Protein AF-Q8TZ40-F1 (afdb_monomer)

Secondary structure (DSSP, 8-state):
-B-TTT-PBPEEEE-TTSPEEEE-TTT--EEEE---TTTT----S--------PPPGGGTTSEEEEEEEEEETTEEEEEEEEEEEEEE-TTSPEEEE-TTS-EEEE-GGGEEEEEEE-

Organism: Methanopyrus kandleri (strain AV19 / DSM 6324 / JCM 9639 / NBRC 100938) (NCBI:txid190192)

pLDDT: mean 71.04, std 16.8, range [27.84, 91.12]

Sequence (118 aa):
MKCPECGTEMRSELRDDGVELLRCPECGKEIKRVPSYREFGLKCPNFFEMTVPEWDEEVLGKEVVVVVKYRSPDGYRRRKIRGKAVRIDNRGNLVIRREDGFEVSLYPQVVENIKVLE

Mean predicted aligned error: 14.15 Å

Foldseek 3Di:
DADPPPRHAWDWDQDLVQWIWTADPPPRDIDIDNDDPVPPPPDPVPPDDDPQPQPDCVQAQFWKWWWFWDAGPVGIDIDIDTAHQHDQDPVRWTWGQHPVRDIDTHGSVRTPDMDTDD

Nearest PDB structures (foldseek):
  2e65-assembly1_A  TM=8.925E-01  e=3.798E-02  Pyrococcus horikoshii
  5cai-assembly1_A  TM=7.463E-01  e=3.404E-02  Klebsiella pneumoniae subsp. pneumoniae MGH 78578
  8zra-assembly1_A  TM=6.453E-01  e=1.497E-02  Bacillus amyloliquefaciens
  7z30-assembly1_I  TM=2.853E-01  e=4.720E-01  Saccharomyces cerevisiae S288C
  8x8m-assembly1_B  TM=5.291E-01  e=3.583E+00  Klebsiella phage SH-Kp 152410

Solvent-accessible surface area (backbone atoms only — not comparable to full-atom values): 7219 Å² total; per-residue (Å²): 103,62,32,93,86,76,61,47,71,32,48,77,45,78,43,84,87,56,38,29,40,33,35,25,83,87,80,62,52,74,47,84,40,73,71,62,65,79,81,71,76,57,79,64,95,74,84,63,90,69,79,69,66,74,76,61,72,84,50,53,77,32,41,32,42,34,33,35,48,47,76,48,94,93,42,82,45,75,48,79,45,62,27,32,26,71,46,66,48,100,84,67,22,48,27,29,38,26,90,88,69,52,74,45,78,41,56,48,91,34,52,75,45,77,42,79,56,132

Radius of gyration: 15.72 Å; Cα contacts (8 Å, |Δi|>4): 204; chains: 1; bounding box: 36×34×38 Å

Structure (mmCIF, N/CA/C/O backbone):
data_AF-Q8TZ40-F1
#
_entry.id   AF-Q8TZ40-F1
#
loop_
_atom_site.group_PDB
_atom_site.id
_atom_site.type_symbol
_atom_site.label_atom_id
_atom_site.label_alt_id
_atom_site.label_comp_id
_atom_site.label_asym_id
_atom_site.label_entity_id
_atom_site.label_seq_id
_atom_site.pdbx_PDB_ins_code
_atom_site.Cartn_x
_atom_site.Cartn_y
_atom_site.Cartn_z
_atom_site.occupancy
_atom_site.B_iso_or_equiv
_atom_site.auth_seq_id
_atom_site.auth_comp_id
_atom_site.auth_asym_id
_atom_site.auth_atom_id
_atom_site.pdbx_PDB_model_num
ATOM 1 N N . MET A 1 1 ? 4.816 -13.042 -11.043 1.00 68.88 1 MET A N 1
ATOM 2 C CA . MET A 1 1 ? 3.765 -13.364 -10.039 1.00 68.88 1 MET A CA 1
ATOM 3 C C . MET A 1 1 ? 2.737 -14.276 -10.692 1.00 68.88 1 MET A C 1
ATOM 5 O O . MET A 1 1 ? 2.460 -14.079 -11.867 1.00 68.88 1 MET A O 1
ATOM 9 N N . LYS A 1 2 ? 2.187 -15.263 -9.973 1.00 78.50 2 LYS A N 1
ATOM 10 C CA . LYS A 1 2 ? 1.109 -16.122 -10.494 1.00 78.50 2 LYS A CA 1
ATOM 11 C C . LYS A 1 2 ? -0.259 -15.512 -10.203 1.00 78.50 2 LYS A C 1
ATOM 13 O O . LYS A 1 2 ? -0.457 -14.925 -9.140 1.00 78.50 2 LYS A O 1
ATOM 18 N N . CYS A 1 3 ? -1.187 -15.650 -11.142 1.00 74.44 3 CYS A N 1
ATOM 19 C CA . CYS A 1 3 ? -2.563 -15.218 -10.974 1.00 74.44 3 CYS A CA 1
ATOM 20 C C . CYS A 1 3 ? -3.209 -16.029 -9.844 1.00 74.44 3 CYS A C 1
ATOM 22 O O . CYS A 1 3 ? -3.157 -17.258 -9.895 1.00 74.44 3 CYS A O 1
ATOM 24 N N . PRO A 1 4 ? -3.839 -15.384 -8.848 1.00 74.69 4 PRO A N 1
ATOM 25 C CA . PRO A 1 4 ? -4.455 -16.098 -7.733 1.00 74.69 4 PRO A CA 1
ATOM 26 C C . PRO A 1 4 ? -5.677 -16.936 -8.141 1.00 74.69 4 PRO A C 1
ATOM 28 O O . PRO A 1 4 ? -6.089 -17.791 -7.372 1.00 74.69 4 PRO A O 1
ATOM 31 N N . GLU A 1 5 ? -6.252 -16.701 -9.325 1.00 78.75 5 GLU A N 1
ATOM 32 C CA . GLU A 1 5 ? -7.443 -17.425 -9.805 1.00 78.75 5 GLU A CA 1
ATOM 33 C C . GLU A 1 5 ? -7.080 -18.707 -10.556 1.00 78.75 5 GLU A C 1
ATOM 35 O O . GLU A 1 5 ? -7.678 -19.752 -10.342 1.00 78.75 5 GLU A O 1
ATOM 40 N N . CYS A 1 6 ? -6.118 -18.616 -11.476 1.00 83.12 6 CYS A N 1
ATOM 41 C CA . CYS A 1 6 ? -5.830 -19.679 -12.442 1.00 83.12 6 CYS A CA 1
ATOM 42 C C . CYS A 1 6 ? -4.387 -20.187 -12.374 1.00 83.12 6 CYS A C 1
ATOM 44 O O . CYS A 1 6 ? -4.015 -21.096 -13.106 1.00 83.12 6 CYS A O 1
ATOM 46 N N . GLY A 1 7 ? -3.541 -19.596 -11.527 1.00 82.75 7 GLY A N 1
ATOM 47 C CA . GLY A 1 7 ? -2.142 -19.995 -11.370 1.00 82.75 7 GLY A CA 1
ATOM 48 C C . GLY A 1 7 ? -1.221 -19.600 -12.529 1.00 82.75 7 GLY A C 1
ATOM 49 O O . GLY A 1 7 ? -0.002 -19.713 -12.380 1.00 82.75 7 GLY A O 1
ATOM 50 N N . THR A 1 8 ? -1.757 -19.098 -13.645 1.00 87.19 8 THR A N 1
ATOM 51 C CA . THR A 1 8 ? -0.967 -18.646 -14.797 1.00 87.19 8 THR A CA 1
ATOM 52 C C . THR A 1 8 ? -0.078 -17.462 -14.437 1.00 87.19 8 THR A C 1
ATOM 54 O O . THR A 1 8 ? -0.453 -16.597 -13.642 1.00 87.19 8 THR A O 1
ATOM 57 N N . GLU A 1 9 ? 1.111 -17.404 -15.031 1.00 84.81 9 GLU A N 1
ATOM 58 C CA . GLU A 1 9 ? 2.020 -16.278 -14.853 1.00 84.81 9 GLU A CA 1
ATOM 59 C C . GLU A 1 9 ? 1.400 -14.977 -15.384 1.00 84.81 9 GLU A C 1
ATOM 61 O O . GLU A 1 9 ? 0.907 -14.901 -16.510 1.00 84.81 9 GLU A O 1
ATOM 66 N N . MET A 1 10 ? 1.372 -13.951 -14.534 1.00 84.12 10 MET A N 1
ATOM 67 C CA . MET A 1 10 ? 0.847 -12.637 -14.892 1.00 84.12 10 MET A CA 1
ATOM 68 C C . MET A 1 10 ? 1.919 -11.813 -15.596 1.00 84.12 10 MET A C 1
ATOM 70 O O . MET A 1 10 ? 3.084 -11.834 -15.198 1.00 84.12 10 MET A O 1
ATOM 74 N N . ARG A 1 11 ? 1.498 -11.032 -16.594 1.00 85.31 11 ARG A N 1
ATOM 75 C CA . ARG A 1 11 ? 2.345 -10.042 -17.263 1.00 85.31 11 ARG A CA 1
ATOM 76 C C . ARG A 1 11 ? 2.363 -8.756 -16.452 1.00 85.31 11 ARG A C 1
ATOM 78 O O . ARG A 1 11 ? 1.297 -8.279 -16.072 1.00 85.31 11 ARG A O 1
ATOM 85 N N . SER A 1 12 ? 3.546 -8.209 -16.204 1.00 78.38 12 SER A N 1
ATOM 86 C CA . SER A 1 12 ? 3.714 -6.902 -15.574 1.00 78.38 12 SER A CA 1
ATOM 87 C C . SER A 1 12 ? 3.912 -5.808 -16.616 1.00 78.38 12 SER A C 1
ATOM 89 O O . SER A 1 12 ? 4.642 -5.975 -17.590 1.00 78.38 12 SER A O 1
ATOM 91 N N . GLU A 1 13 ? 3.285 -4.667 -16.373 1.00 75.88 13 GLU A N 1
ATOM 92 C CA . GLU A 1 13 ? 3.521 -3.412 -17.073 1.00 75.88 13 GLU A CA 1
ATOM 93 C C . GLU A 1 13 ? 3.773 -2.338 -16.020 1.00 75.88 13 GLU A C 1
ATOM 95 O O . GLU A 1 13 ? 2.900 -2.046 -15.201 1.00 75.88 13 GLU A O 1
ATOM 100 N N . LEU A 1 14 ? 4.973 -1.761 -16.014 1.00 69.75 14 LEU A N 1
ATOM 101 C CA . LEU A 1 14 ? 5.256 -0.608 -15.173 1.00 69.75 14 LEU A CA 1
ATOM 102 C C . LEU A 1 14 ? 4.772 0.644 -15.897 1.00 69.75 14 LEU A C 1
ATOM 104 O O . LEU A 1 14 ? 5.256 0.961 -16.981 1.00 69.75 14 LEU A O 1
ATOM 108 N N . ARG A 1 15 ? 3.821 1.345 -15.291 1.00 66.94 15 ARG A N 1
ATOM 109 C CA . ARG A 1 15 ? 3.321 2.613 -15.811 1.00 66.94 15 ARG A CA 1
ATOM 110 C C . ARG A 1 15 ? 4.196 3.769 -15.344 1.00 66.94 15 ARG A C 1
ATOM 112 O O . ARG A 1 15 ? 4.848 3.697 -14.300 1.00 66.94 15 ARG A O 1
ATOM 119 N N . ASP A 1 16 ? 4.160 4.865 -16.097 1.00 55.28 16 ASP A N 1
ATOM 120 C CA . ASP A 1 16 ? 4.922 6.088 -15.805 1.00 55.28 16 ASP A CA 1
ATOM 121 C C . ASP A 1 16 ? 4.568 6.722 -14.446 1.00 55.28 16 ASP A C 1
ATOM 123 O O . ASP A 1 16 ? 5.349 7.493 -13.885 1.00 55.28 16 ASP A O 1
ATOM 127 N N . ASP A 1 17 ? 3.404 6.380 -13.883 1.00 58.62 17 ASP A N 1
ATOM 128 C CA . ASP A 1 17 ? 2.956 6.792 -12.549 1.00 58.62 17 ASP A CA 1
ATOM 129 C C . ASP A 1 17 ? 3.565 5.955 -11.404 1.00 58.62 17 ASP A C 1
ATOM 131 O O . ASP A 1 17 ? 3.244 6.178 -10.233 1.00 58.62 17 ASP A O 1
ATOM 135 N N . GLY A 1 18 ? 4.467 5.019 -11.721 1.00 53.44 18 GLY A N 1
ATOM 136 C CA . GLY A 1 18 ? 5.140 4.155 -10.755 1.00 53.44 18 GLY A CA 1
ATOM 137 C C . GLY A 1 18 ? 4.259 3.021 -10.230 1.00 53.44 18 GLY A C 1
ATOM 138 O O . GLY A 1 18 ? 4.644 2.348 -9.274 1.00 53.44 18 GLY A O 1
ATOM 139 N N . VAL A 1 19 ? 3.087 2.799 -10.829 1.00 63.44 19 VAL A N 1
ATOM 140 C CA . VAL A 1 19 ? 2.238 1.639 -10.553 1.00 63.44 19 VAL A CA 1
ATOM 141 C C . VAL A 1 19 ? 2.592 0.536 -11.543 1.00 63.44 19 VAL A C 1
ATOM 143 O O . VAL A 1 19 ? 2.548 0.718 -12.755 1.00 63.44 19 VAL A O 1
ATOM 146 N N . GLU A 1 20 ? 2.920 -0.642 -11.032 1.00 72.75 20 GLU A N 1
ATOM 147 C CA . GLU A 1 20 ? 2.950 -1.850 -11.838 1.00 72.75 20 GLU A CA 1
ATOM 148 C C . GLU A 1 20 ? 1.536 -2.424 -11.950 1.00 72.75 20 GLU A C 1
ATOM 150 O O . GLU A 1 20 ? 0.871 -2.726 -10.957 1.00 72.75 20 GLU A O 1
ATOM 155 N N . LEU A 1 21 ? 1.070 -2.590 -13.178 1.00 77.50 21 LEU A N 1
ATOM 156 C CA . LEU A 1 21 ? -0.135 -3.328 -13.491 1.00 77.50 21 LEU A CA 1
ATOM 157 C C . LEU A 1 21 ? 0.243 -4.768 -13.837 1.00 77.50 21 LEU A C 1
ATOM 159 O O . LEU A 1 21 ? 0.964 -5.024 -14.796 1.00 77.50 21 LEU A O 1
ATOM 163 N N . LEU A 1 22 ? -0.273 -5.716 -13.068 1.00 81.06 22 LEU A N 1
ATOM 164 C CA . LEU A 1 22 ? -0.180 -7.139 -13.351 1.00 81.06 22 LEU A CA 1
ATOM 165 C C . LEU A 1 22 ? -1.471 -7.589 -14.016 1.00 81.06 22 LEU A C 1
ATOM 167 O O . LEU A 1 22 ? -2.539 -7.504 -13.411 1.00 81.06 22 LEU A O 1
ATOM 171 N N . ARG A 1 23 ? -1.380 -8.119 -15.234 1.00 84.31 23 ARG A N 1
ATOM 172 C CA . ARG A 1 23 ? -2.527 -8.636 -15.981 1.00 84.31 23 ARG A CA 1
ATOM 173 C C . ARG A 1 23 ? -2.361 -10.117 -16.273 1.00 84.31 23 ARG A C 1
ATOM 175 O O . ARG A 1 23 ? -1.330 -10.560 -16.779 1.00 84.31 23 ARG A O 1
ATOM 182 N N . CYS A 1 24 ? -3.384 -10.898 -15.944 1.00 84.81 24 CYS A N 1
ATOM 183 C CA . CYS A 1 24 ? -3.423 -12.303 -16.310 1.00 84.81 24 CYS A CA 1
ATOM 184 C C . CYS A 1 24 ? -3.842 -12.443 -17.782 1.00 84.81 24 CYS A C 1
ATOM 186 O O . CYS A 1 24 ? -4.900 -11.926 -18.144 1.00 84.81 24 CYS A O 1
ATOM 188 N N . PRO A 1 25 ? -3.060 -13.141 -18.622 1.00 85.62 25 PRO A N 1
ATOM 189 C CA . PRO A 1 25 ? -3.415 -13.338 -20.026 1.00 85.62 25 PRO A CA 1
ATOM 190 C C . PRO A 1 25 ? -4.618 -14.275 -20.221 1.00 85.62 25 PRO A C 1
ATOM 192 O O . PRO A 1 25 ? -5.343 -14.107 -21.191 1.00 85.62 25 PRO A O 1
ATOM 195 N N . GLU A 1 26 ? -4.859 -15.204 -19.291 1.00 87.00 26 GLU A N 1
ATOM 196 C CA . GLU A 1 26 ? -5.898 -16.236 -19.437 1.00 87.00 26 GLU A CA 1
ATOM 197 C C . GLU A 1 26 ? -7.270 -15.762 -18.953 1.00 87.00 26 GLU A C 1
ATOM 199 O O . GLU A 1 26 ? -8.264 -15.871 -19.660 1.00 87.00 26 GLU A O 1
ATOM 204 N N . CYS A 1 27 ? -7.336 -15.212 -17.737 1.00 85.31 27 CYS A N 1
ATOM 205 C CA . CYS A 1 27 ? -8.603 -14.789 -17.130 1.00 85.31 27 CYS A CA 1
ATOM 206 C C . CYS A 1 27 ? -8.834 -13.273 -17.187 1.00 85.31 27 CYS A C 1
ATOM 208 O O . CYS A 1 27 ? -9.854 -12.783 -16.713 1.00 85.31 27 CYS A O 1
ATOM 210 N N . GLY A 1 28 ? -7.871 -12.503 -17.701 1.00 82.81 28 GLY A N 1
ATOM 211 C CA . GLY A 1 28 ? -7.977 -11.048 -17.809 1.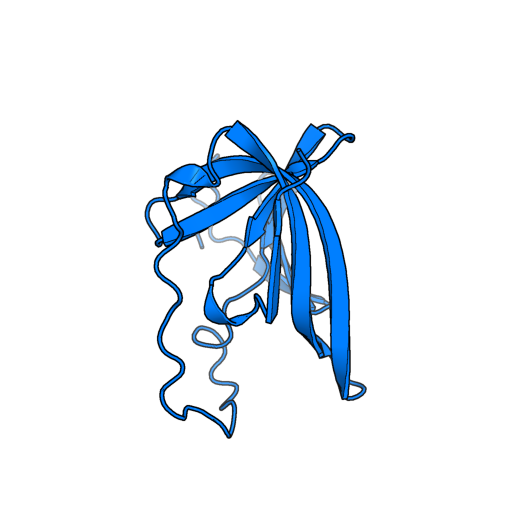00 82.81 28 GLY A CA 1
ATOM 212 C C . GLY A 1 28 ? -7.891 -10.285 -16.485 1.00 82.81 28 GLY A C 1
ATOM 213 O O . GLY A 1 28 ? -7.923 -9.058 -16.519 1.00 82.81 28 GLY A O 1
ATOM 214 N N . LYS A 1 29 ? -7.748 -10.964 -15.335 1.00 75.62 29 LYS A N 1
ATOM 215 C CA . LYS A 1 29 ? -7.664 -10.327 -14.011 1.00 75.62 29 LYS A CA 1
ATOM 216 C C . LYS A 1 29 ? -6.505 -9.337 -13.936 1.00 75.62 29 LYS A C 1
ATOM 218 O O . LYS A 1 29 ? -5.373 -9.669 -14.297 1.00 75.62 29 LYS A O 1
ATOM 223 N N . GLU A 1 30 ? -6.793 -8.156 -13.404 1.00 81.44 30 GLU A N 1
ATOM 224 C CA . GLU A 1 30 ? -5.838 -7.066 -13.229 1.00 81.44 30 GLU A CA 1
ATOM 225 C C . GLU A 1 30 ? -5.566 -6.817 -11.744 1.00 81.44 30 GLU A C 1
ATOM 227 O O . GLU A 1 30 ? -6.481 -6.759 -10.923 1.00 81.44 30 GLU A O 1
ATOM 232 N N . ILE A 1 31 ? -4.293 -6.663 -11.393 1.00 71.38 31 ILE A N 1
ATOM 233 C CA . ILE A 1 31 ? -3.832 -6.332 -10.046 1.00 71.38 31 ILE A CA 1
ATOM 234 C C . ILE A 1 31 ? -2.915 -5.121 -10.170 1.00 71.38 31 ILE A C 1
ATOM 236 O O . ILE A 1 31 ? -1.960 -5.137 -10.938 1.00 71.38 31 ILE A O 1
ATOM 240 N N . LYS A 1 32 ? -3.193 -4.064 -9.410 1.00 73.50 32 LYS A N 1
ATOM 241 C CA . LYS A 1 32 ? -2.325 -2.885 -9.335 1.00 73.50 32 LYS A CA 1
ATOM 242 C C . LYS A 1 32 ? -1.401 -3.034 -8.134 1.00 73.50 32 LYS A C 1
ATOM 244 O O . LYS A 1 32 ? -1.865 -3.216 -7.012 1.00 73.50 32 LYS A O 1
ATOM 249 N N . ARG A 1 33 ? -0.100 -2.955 -8.375 1.00 60.28 33 ARG A N 1
ATOM 250 C CA . ARG A 1 33 ? 0.977 -3.075 -7.394 1.00 60.28 33 ARG A CA 1
ATOM 251 C C . ARG A 1 33 ? 1.801 -1.799 -7.451 1.00 60.28 33 ARG A C 1
ATOM 253 O O . ARG A 1 33 ? 2.192 -1.365 -8.520 1.00 60.28 33 ARG A O 1
ATOM 260 N N . VAL A 1 34 ? 2.118 -1.210 -6.307 1.00 57.66 34 VAL A N 1
ATOM 261 C CA . VAL A 1 34 ? 3.209 -0.231 -6.241 1.00 57.66 34 VAL A CA 1
ATOM 262 C C . VAL A 1 34 ? 4.461 -1.037 -5.903 1.00 57.66 34 VAL A C 1
ATOM 264 O O . VAL A 1 34 ? 4.532 -1.571 -4.789 1.00 57.66 34 VAL A O 1
ATOM 267 N N . PRO A 1 35 ? 5.394 -1.251 -6.847 1.00 49.38 35 PRO A N 1
ATOM 268 C CA . PRO A 1 35 ? 6.573 -2.046 -6.570 1.00 49.38 35 PRO A CA 1
ATOM 269 C C . PRO A 1 35 ? 7.454 -1.337 -5.546 1.00 49.38 35 PRO A C 1
ATOM 271 O O . PRO A 1 35 ? 7.699 -0.132 -5.625 1.00 49.38 35 PRO A O 1
ATOM 274 N N . SER A 1 36 ? 7.955 -2.099 -4.576 1.00 47.06 36 SER A N 1
ATOM 275 C CA . SER A 1 36 ? 9.050 -1.609 -3.749 1.00 47.06 36 SER A CA 1
ATOM 276 C C . SER A 1 36 ? 10.301 -1.502 -4.628 1.00 47.06 36 SER A C 1
ATOM 278 O O . SER A 1 36 ? 10.586 -2.402 -5.421 1.00 47.06 36 SER A 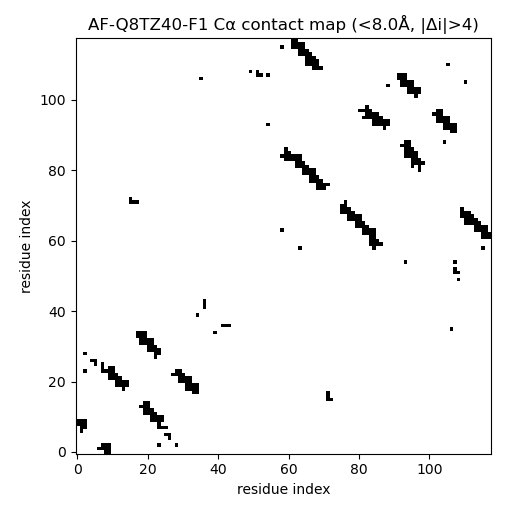O 1
ATOM 280 N N . TYR A 1 37 ? 11.066 -0.416 -4.480 1.00 47.41 37 TYR A N 1
ATOM 281 C CA . TYR A 1 37 ? 12.277 -0.109 -5.262 1.00 47.41 37 TYR A CA 1
ATOM 282 C C . TYR A 1 37 ? 13.325 -1.242 -5.308 1.00 47.41 37 TYR A C 1
ATOM 284 O O . TYR A 1 37 ? 14.226 -1.219 -6.142 1.00 47.41 37 TYR A O 1
ATOM 292 N N . ARG A 1 38 ? 13.205 -2.253 -4.440 1.00 39.34 38 ARG A N 1
ATOM 293 C CA . ARG A 1 38 ? 14.108 -3.404 -4.358 1.00 39.34 38 ARG A CA 1
ATOM 294 C C . ARG A 1 38 ? 13.915 -4.428 -5.486 1.00 39.34 38 ARG A C 1
ATOM 296 O O . ARG A 1 38 ? 14.882 -5.083 -5.850 1.00 39.34 38 ARG A O 1
ATOM 303 N N . GLU A 1 39 ? 12.711 -4.564 -6.049 1.00 40.78 39 GLU A N 1
ATOM 304 C CA . GLU A 1 39 ? 12.395 -5.631 -7.025 1.00 40.78 39 GLU A CA 1
ATOM 305 C C . GLU A 1 39 ? 12.839 -5.334 -8.469 1.00 40.78 39 GLU A C 1
ATOM 307 O O . GLU A 1 39 ? 12.880 -6.248 -9.286 1.00 40.78 39 GLU A O 1
ATOM 312 N N . PHE A 1 40 ? 13.219 -4.093 -8.791 1.00 38.06 40 PHE A N 1
ATOM 313 C CA . PHE A 1 40 ? 13.528 -3.678 -10.169 1.00 38.06 40 PHE A CA 1
ATOM 314 C C . PHE A 1 40 ? 14.991 -3.306 -10.430 1.00 38.06 40 PHE A C 1
ATOM 316 O O . PHE A 1 40 ? 15.304 -2.756 -11.482 1.00 38.06 40 PHE A O 1
ATOM 323 N N . GLY A 1 41 ? 15.909 -3.558 -9.490 1.00 35.69 41 GLY A N 1
ATOM 324 C CA . GLY A 1 41 ? 17.335 -3.245 -9.687 1.00 35.69 41 GLY A CA 1
ATOM 325 C C . GLY A 1 41 ? 17.637 -1.753 -9.903 1.00 35.69 41 GLY A C 1
ATOM 326 O O . GLY A 1 41 ? 18.775 -1.384 -10.196 1.00 35.69 41 GLY A O 1
ATOM 327 N N . LEU A 1 42 ? 16.642 -0.878 -9.724 1.00 34.69 42 LEU A N 1
ATOM 328 C CA . LEU A 1 42 ? 16.809 0.565 -9.722 1.00 34.69 42 LEU A CA 1
ATOM 329 C C . LEU A 1 42 ? 17.528 0.934 -8.425 1.00 34.69 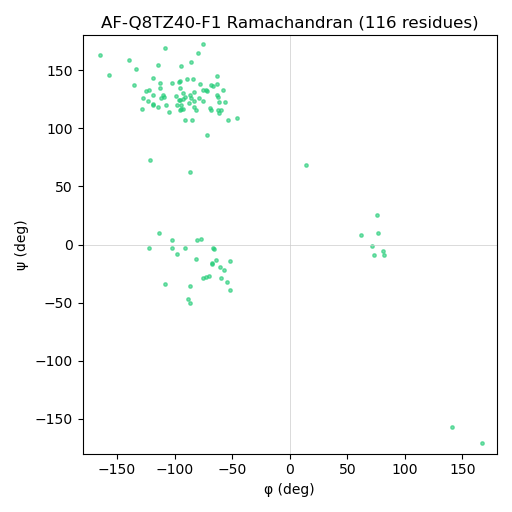42 LEU A C 1
ATOM 331 O O . LEU A 1 42 ? 16.913 1.089 -7.372 1.00 34.69 42 LEU A O 1
ATOM 335 N N . LYS A 1 43 ? 18.861 1.034 -8.495 1.00 30.02 43 LYS A N 1
ATOM 336 C CA . LYS A 1 43 ? 19.687 1.568 -7.409 1.00 30.02 43 LYS A CA 1
ATOM 337 C C . LYS A 1 43 ? 19.151 2.949 -7.026 1.00 30.02 43 LYS A C 1
ATOM 339 O O . LYS A 1 43 ? 19.350 3.923 -7.749 1.00 30.02 43 LYS A O 1
ATOM 344 N N . CYS A 1 44 ? 18.495 3.051 -5.874 1.00 35.19 44 CYS A N 1
ATOM 345 C CA . CYS A 1 44 ? 18.374 4.324 -5.180 1.00 35.19 44 CYS A CA 1
ATOM 346 C C . CYS A 1 44 ? 19.774 4.677 -4.650 1.00 35.19 44 CYS A C 1
ATOM 348 O O . CYS A 1 44 ? 20.292 3.924 -3.828 1.00 35.19 44 CYS A O 1
ATOM 350 N N . PRO A 1 45 ? 20.408 5.782 -5.086 1.00 33.75 45 PRO A N 1
ATOM 351 C CA . PRO A 1 45 ? 21.743 6.154 -4.613 1.00 33.75 45 PRO A CA 1
ATOM 352 C C . PRO A 1 45 ? 21.799 6.551 -3.128 1.00 33.75 45 PRO A C 1
ATOM 354 O O . PRO A 1 45 ? 22.886 6.775 -2.622 1.00 33.75 45 PRO A O 1
ATOM 357 N N . ASN A 1 46 ? 20.670 6.584 -2.412 1.00 35.28 46 ASN A N 1
ATOM 358 C CA . ASN A 1 46 ? 20.630 6.823 -0.970 1.00 35.28 46 ASN A CA 1
ATOM 359 C C . ASN A 1 46 ? 19.971 5.644 -0.255 1.00 35.28 46 ASN A C 1
ATOM 361 O O . ASN A 1 46 ? 18.834 5.717 0.202 1.00 35.28 46 ASN A O 1
ATOM 365 N N . PHE A 1 47 ? 20.713 4.542 -0.188 1.00 35.31 47 PHE A N 1
ATOM 366 C CA . PHE A 1 47 ? 20.547 3.503 0.823 1.00 35.31 47 PHE A CA 1
ATOM 367 C C . PHE A 1 47 ? 21.378 3.920 2.046 1.00 35.31 47 PHE A C 1
ATOM 369 O O . PHE A 1 47 ? 22.383 3.298 2.364 1.00 35.31 47 PHE A O 1
ATOM 376 N N . PHE A 1 48 ? 21.032 5.048 2.664 1.00 27.84 48 PHE A N 1
ATOM 377 C CA . PHE A 1 48 ? 21.590 5.432 3.958 1.00 27.84 48 PHE A CA 1
ATOM 378 C C . PHE A 1 48 ? 20.501 5.188 4.987 1.00 27.84 48 PHE A C 1
ATOM 380 O O . PHE A 1 48 ? 19.442 5.798 4.884 1.00 27.84 48 PHE A O 1
ATOM 387 N N . GLU A 1 49 ? 20.759 4.223 5.873 1.00 32.47 49 GLU A N 1
ATOM 388 C CA . GLU A 1 49 ? 20.189 4.049 7.216 1.00 32.47 49 GLU A CA 1
ATOM 389 C C . GLU A 1 49 ? 18.940 4.894 7.502 1.00 32.47 49 GLU A C 1
ATOM 391 O O . GLU A 1 49 ? 18.955 5.832 8.293 1.00 32.47 49 GLU A O 1
ATOM 396 N N . MET A 1 50 ? 17.831 4.569 6.839 1.00 30.78 50 MET A N 1
ATOM 397 C CA . MET A 1 50 ? 16.535 5.036 7.294 1.00 30.78 50 MET A CA 1
ATOM 398 C C . MET A 1 50 ? 16.092 4.040 8.347 1.00 30.78 50 MET A C 1
ATOM 400 O O . MET A 1 50 ? 15.747 2.905 8.012 1.00 30.78 50 MET A O 1
ATOM 404 N N . THR A 1 51 ? 16.133 4.457 9.611 1.00 33.88 51 THR A N 1
ATOM 405 C CA . THR A 1 51 ? 15.378 3.824 10.691 1.00 33.88 51 THR A CA 1
ATOM 406 C C . THR A 1 51 ? 13.969 3.606 10.156 1.00 33.88 51 THR A C 1
ATOM 408 O O . THR A 1 51 ? 13.263 4.572 9.868 1.00 33.88 51 THR A O 1
ATOM 411 N N . VAL A 1 52 ? 13.604 2.351 9.894 1.00 38.31 52 VAL A N 1
ATOM 412 C CA . VAL A 1 52 ? 12.236 1.999 9.513 1.00 38.31 52 VAL A CA 1
ATOM 413 C C . VAL A 1 52 ? 11.391 2.458 10.694 1.00 38.31 52 VAL A C 1
ATOM 415 O O . VAL A 1 52 ? 11.639 1.954 11.789 1.00 38.31 52 VAL A O 1
ATOM 418 N N . PRO A 1 53 ? 10.482 3.439 10.547 1.00 44.19 53 PRO A N 1
ATOM 419 C CA . PRO A 1 53 ? 9.599 3.755 11.649 1.00 44.19 53 PRO A CA 1
ATOM 420 C C . PRO A 1 53 ? 8.799 2.484 11.920 1.00 44.19 53 PRO A C 1
ATOM 422 O O . PRO A 1 53 ? 8.053 2.020 11.053 1.00 44.19 53 PRO A O 1
ATOM 425 N N . GLU A 1 54 ? 9.023 1.871 13.080 1.00 53.19 54 GLU A N 1
ATOM 426 C CA . GLU A 1 54 ? 8.088 0.891 13.608 1.00 53.19 54 GLU A CA 1
ATOM 427 C C . GLU A 1 54 ? 6.746 1.616 13.680 1.00 53.19 54 GLU A C 1
ATOM 429 O O . GLU A 1 54 ? 6.654 2.727 14.211 1.00 53.19 54 GLU A O 1
ATOM 434 N N . TRP A 1 55 ? 5.729 1.067 13.016 1.00 64.94 55 TRP A N 1
ATOM 435 C CA . TRP A 1 55 ? 4.403 1.653 13.102 1.00 64.94 55 TRP A CA 1
ATOM 436 C C . TRP A 1 55 ? 3.982 1.591 14.554 1.00 64.94 55 TRP A C 1
ATOM 438 O O . TRP A 1 55 ? 3.929 0.509 15.133 1.00 64.94 55 TRP A O 1
ATOM 448 N N . ASP A 1 56 ? 3.665 2.744 15.117 1.00 64.94 56 ASP A N 1
ATOM 449 C CA . ASP A 1 56 ? 3.013 2.774 16.406 1.00 64.94 56 ASP A CA 1
ATOM 450 C C . ASP A 1 56 ? 1.658 2.063 16.263 1.00 64.94 56 ASP A C 1
ATOM 452 O O . ASP A 1 56 ? 0.808 2.498 15.477 1.00 64.94 56 ASP A O 1
ATOM 456 N N . GLU A 1 57 ? 1.461 0.938 16.957 1.00 64.94 57 GLU A N 1
ATOM 457 C CA . GLU A 1 57 ? 0.190 0.204 16.921 1.00 64.94 57 GLU A CA 1
ATOM 458 C C . GLU A 1 57 ? -0.980 1.101 17.358 1.00 64.94 57 GLU A C 1
ATOM 460 O O . GLU A 1 57 ? -2.115 0.881 16.929 1.00 64.94 57 GLU A O 1
ATOM 465 N N . GLU A 1 58 ? -0.711 2.183 18.102 1.00 71.19 58 GLU A N 1
ATOM 466 C CA . GLU A 1 58 ? -1.691 3.203 18.472 1.00 71.19 58 GLU A CA 1
ATOM 467 C C . GLU A 1 58 ? -2.269 3.983 17.279 1.00 71.19 58 GLU A C 1
ATOM 469 O O . GLU A 1 58 ? -3.270 4.690 17.432 1.00 71.19 58 GLU A O 1
ATOM 474 N N . VAL A 1 59 ? -1.673 3.891 16.086 1.00 78.38 59 VAL A N 1
ATOM 475 C CA . VAL A 1 59 ? -2.238 4.452 14.847 1.00 78.38 59 VAL A CA 1
ATOM 476 C C . VAL A 1 59 ? -3.437 3.638 14.359 1.00 78.38 59 VAL A C 1
ATOM 478 O O . VAL A 1 59 ? -4.323 4.187 13.697 1.00 78.38 59 VAL A O 1
ATOM 481 N N . LEU A 1 60 ? -3.498 2.341 14.668 1.00 85.06 60 LEU A N 1
ATOM 482 C CA . LEU A 1 60 ? -4.557 1.468 14.175 1.00 85.06 60 LEU A CA 1
ATOM 483 C C . LEU A 1 60 ? -5.931 1.902 14.694 1.00 85.06 60 LEU A C 1
ATOM 485 O O . LEU A 1 60 ? -6.124 2.268 15.849 1.00 85.06 60 LEU A O 1
ATOM 489 N N . GLY A 1 61 ? -6.918 1.867 13.803 1.00 85.19 61 GLY A N 1
ATOM 490 C CA . GLY A 1 61 ? -8.284 2.284 14.087 1.00 85.19 61 GLY A CA 1
ATOM 491 C C . GLY A 1 61 ? -8.523 3.793 14.004 1.00 85.19 61 GLY A C 1
ATOM 492 O O . GLY A 1 61 ? -9.690 4.189 14.013 1.00 85.19 61 GLY A O 1
ATOM 493 N N . LYS A 1 62 ? -7.479 4.620 13.862 1.00 88.06 62 LYS A N 1
ATOM 494 C CA . LYS A 1 62 ? -7.602 6.082 13.785 1.00 88.06 62 LYS A CA 1
ATOM 495 C C . LYS A 1 62 ? -7.675 6.582 12.341 1.00 88.06 62 LYS A C 1
ATOM 497 O O . LYS A 1 62 ? -7.170 5.949 11.409 1.00 88.06 62 LYS A O 1
ATOM 502 N N . GLU A 1 63 ? -8.315 7.733 12.161 1.00 90.81 63 GLU A N 1
ATOM 503 C CA . GLU A 1 63 ? -8.232 8.494 10.916 1.00 90.81 63 GLU A CA 1
ATOM 504 C C . GLU A 1 63 ? -6.843 9.126 10.816 1.00 90.81 63 GLU A C 1
ATOM 506 O O . GLU A 1 63 ? -6.351 9.734 11.765 1.00 90.81 63 GLU A O 1
ATOM 511 N N . VAL A 1 64 ? -6.191 8.981 9.666 1.00 85.56 64 VAL A N 1
ATOM 512 C CA . VAL A 1 64 ? -4.831 9.472 9.456 1.00 85.56 64 VAL A CA 1
ATOM 513 C C . VAL A 1 64 ? -4.694 10.210 8.137 1.00 85.56 64 VAL A C 1
ATOM 515 O O . VAL A 1 64 ? -5.362 9.919 7.143 1.00 85.56 64 VAL A O 1
ATOM 518 N N . VAL A 1 65 ? -3.764 11.158 8.119 1.00 84.38 65 VAL A N 1
ATOM 519 C CA . VAL A 1 65 ? -3.220 11.753 6.902 1.00 84.38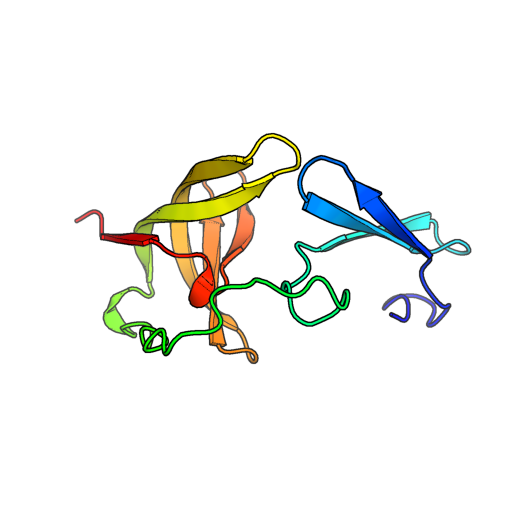 65 VAL A CA 1
ATOM 520 C C . VAL A 1 65 ? -1.754 11.371 6.812 1.00 84.38 65 VAL A C 1
ATOM 522 O O . VAL A 1 65 ? -0.954 11.744 7.666 1.00 84.38 65 VAL A O 1
ATOM 525 N N . VAL A 1 66 ? -1.397 10.656 5.753 1.00 81.31 66 VAL A N 1
ATOM 526 C CA . VAL A 1 66 ? -0.029 10.224 5.486 1.00 81.31 66 VAL A CA 1
ATOM 527 C C . VAL A 1 66 ? 0.531 10.979 4.295 1.00 81.31 66 VAL A C 1
ATOM 529 O O . VAL A 1 66 ? -0.088 11.051 3.230 1.00 81.31 66 VAL A O 1
ATOM 532 N N . VAL A 1 67 ? 1.714 11.557 4.477 1.00 79.12 67 VAL A N 1
ATOM 533 C CA . VAL A 1 67 ? 2.509 12.152 3.407 1.00 79.12 67 VAL A CA 1
ATOM 534 C C . VAL A 1 67 ? 3.506 11.108 2.942 1.00 79.12 67 VAL A C 1
ATOM 536 O O . VAL A 1 67 ? 4.398 10.716 3.691 1.00 79.12 67 VAL A O 1
ATOM 539 N N . VAL A 1 68 ? 3.368 10.678 1.692 1.00 78.44 68 VAL A N 1
ATOM 540 C CA . VAL A 1 68 ? 4.339 9.793 1.052 1.00 78.44 68 VAL A CA 1
ATOM 541 C C . VAL A 1 68 ? 5.230 10.574 0.103 1.00 78.44 68 VAL A C 1
ATOM 543 O O . VAL A 1 68 ? 4.743 11.425 -0.644 1.00 78.44 68 VAL A O 1
ATOM 546 N N . LYS A 1 69 ? 6.524 10.263 0.103 1.00 78.19 69 LYS A N 1
ATOM 547 C CA . LYS A 1 69 ? 7.510 10.751 -0.859 1.00 78.19 69 LYS A CA 1
ATOM 548 C C . LYS A 1 69 ? 7.932 9.600 -1.763 1.00 78.19 69 LYS A C 1
ATOM 550 O O . LYS A 1 69 ? 8.359 8.551 -1.295 1.00 78.19 69 LYS A O 1
ATOM 555 N N . TYR A 1 70 ? 7.834 9.805 -3.069 1.00 72.75 70 TYR A N 1
ATOM 556 C CA . TYR A 1 70 ? 8.198 8.810 -4.074 1.00 72.75 70 TYR A CA 1
ATOM 557 C C . TYR A 1 70 ? 8.927 9.475 -5.239 1.00 72.75 70 TYR A C 1
ATOM 559 O O . TYR A 1 70 ? 8.840 10.687 -5.437 1.00 72.75 70 TYR A O 1
ATOM 567 N N . ARG A 1 71 ? 9.693 8.689 -5.993 1.00 71.88 71 ARG A N 1
ATOM 568 C CA . ARG A 1 71 ? 10.379 9.132 -7.201 1.00 71.88 71 ARG A CA 1
ATOM 569 C C . ARG A 1 71 ? 9.474 8.896 -8.407 1.00 71.88 71 ARG A C 1
ATOM 571 O O . ARG A 1 71 ? 8.994 7.786 -8.605 1.00 71.88 71 ARG A O 1
ATOM 578 N N . SER A 1 72 ? 9.259 9.937 -9.194 1.00 68.19 72 SER A N 1
ATOM 579 C CA . SER A 1 72 ? 8.646 9.907 -10.518 1.00 68.19 72 SER A CA 1
ATOM 580 C C . SER A 1 72 ? 9.714 10.170 -11.594 1.00 68.19 72 SER A C 1
ATOM 582 O O . SER A 1 72 ? 10.838 10.565 -11.252 1.00 68.19 72 SER A O 1
ATOM 584 N N . PRO A 1 73 ? 9.407 9.963 -12.888 1.00 67.44 73 PRO A N 1
ATOM 585 C CA . PRO A 1 73 ? 10.352 10.228 -13.978 1.00 67.44 73 PRO A CA 1
ATOM 586 C C . PRO A 1 73 ? 10.914 11.662 -13.983 1.00 67.44 73 PRO A C 1
ATOM 588 O O . PRO A 1 73 ? 12.069 11.877 -14.336 1.00 67.44 73 PRO A O 1
ATOM 591 N N . ASP A 1 74 ? 10.116 12.633 -13.535 1.00 73.75 74 ASP A N 1
ATOM 592 C CA . ASP A 1 74 ? 10.426 14.065 -13.469 1.00 73.75 74 ASP A CA 1
ATOM 593 C C . ASP A 1 74 ? 11.048 14.533 -12.136 1.00 73.75 74 ASP A C 1
ATOM 595 O O . ASP A 1 74 ? 11.404 15.703 -12.009 1.00 73.75 74 ASP A O 1
ATOM 599 N N . GLY A 1 75 ? 11.206 13.654 -11.138 1.00 70.19 75 GLY A N 1
ATOM 600 C CA . GLY A 1 75 ? 11.844 14.006 -9.864 1.00 70.19 75 GLY A CA 1
ATOM 601 C C . GLY A 1 75 ? 11.196 13.376 -8.634 1.00 70.19 75 GLY A C 1
ATOM 602 O O . GLY A 1 75 ? 10.554 12.336 -8.702 1.00 70.19 75 GLY A O 1
ATOM 603 N N . TYR A 1 76 ? 11.396 13.979 -7.460 1.00 76.25 76 TYR A N 1
ATOM 604 C CA . TYR A 1 76 ? 10.707 13.540 -6.243 1.00 76.25 76 TYR A CA 1
ATOM 605 C C . TYR A 1 76 ? 9.345 14.214 -6.127 1.00 76.25 76 TYR A C 1
ATOM 607 O O . TYR A 1 76 ? 9.247 15.440 -6.145 1.00 76.25 76 TYR A O 1
ATOM 615 N N . ARG A 1 77 ? 8.304 13.411 -5.915 1.00 73.50 77 ARG A N 1
ATOM 616 C CA . ARG A 1 77 ? 6.939 13.869 -5.671 1.00 73.50 77 ARG A CA 1
ATOM 617 C C . ARG A 1 77 ? 6.488 13.510 -4.266 1.00 73.50 77 ARG A C 1
ATOM 619 O O . ARG A 1 77 ? 6.969 12.558 -3.652 1.00 73.50 77 ARG A O 1
ATOM 626 N N . ARG A 1 78 ? 5.535 14.295 -3.768 1.00 80.50 78 ARG A N 1
ATOM 627 C CA . ARG A 1 78 ? 4.840 14.052 -2.504 1.00 80.50 78 ARG A CA 1
ATOM 628 C C . ARG A 1 78 ? 3.359 13.862 -2.761 1.00 80.50 78 ARG A C 1
ATOM 630 O O . ARG A 1 78 ? 2.787 14.545 -3.608 1.00 80.50 78 ARG A O 1
ATOM 637 N N . ARG A 1 79 ? 2.726 12.966 -2.014 1.00 79.50 79 ARG A N 1
ATOM 638 C CA . ARG A 1 79 ? 1.275 12.771 -2.055 1.00 79.50 79 ARG A CA 1
ATOM 639 C C . ARG A 1 79 ? 0.723 12.662 -0.646 1.00 79.50 79 ARG A C 1
ATOM 641 O O . ARG A 1 79 ? 1.302 11.9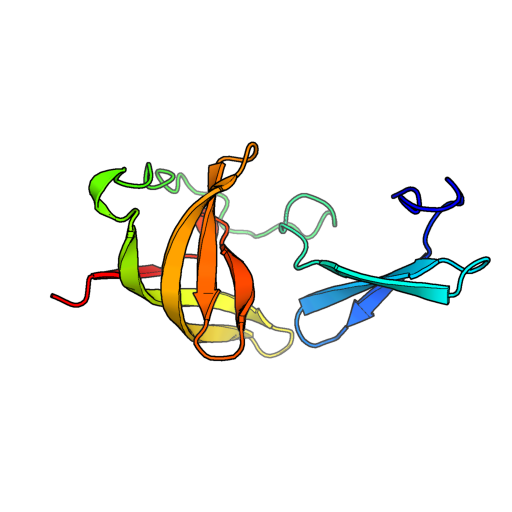85 0.193 1.00 79.50 79 ARG A O 1
ATOM 648 N N . LYS A 1 80 ? -0.410 13.323 -0.415 1.0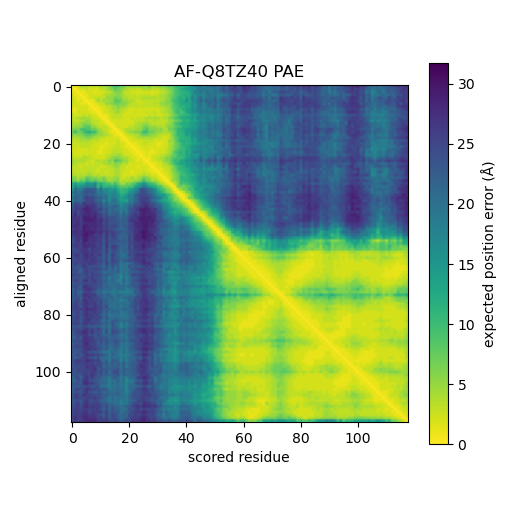0 83.31 80 LYS A N 1
ATOM 649 C CA . LYS A 1 80 ? -1.197 13.181 0.811 1.00 83.31 80 LYS A CA 1
ATOM 650 C C . LYS A 1 80 ? -2.253 12.106 0.602 1.00 83.31 80 LYS A C 1
ATOM 652 O O . LYS A 1 80 ? -2.963 12.124 -0.403 1.00 83.31 80 LYS A O 1
ATOM 657 N N . ILE A 1 81 ? -2.334 11.178 1.539 1.00 82.00 81 ILE A N 1
ATOM 658 C CA . ILE A 1 81 ? -3.291 10.077 1.551 1.00 82.00 81 ILE A CA 1
ATOM 659 C C . ILE A 1 81 ? -4.049 10.183 2.863 1.00 82.00 81 ILE A C 1
ATOM 661 O O . ILE A 1 81 ? -3.431 10.209 3.920 1.00 82.00 81 ILE A O 1
ATOM 665 N N . ARG A 1 82 ? -5.375 10.277 2.791 1.00 86.50 82 ARG A N 1
ATOM 666 C CA . ARG A 1 82 ? -6.251 10.319 3.961 1.00 86.50 82 ARG A CA 1
ATOM 667 C C . ARG A 1 82 ? -7.091 9.053 4.022 1.00 86.50 82 ARG A C 1
ATOM 669 O O . ARG A 1 82 ? -7.593 8.616 2.984 1.00 86.50 82 ARG A O 1
ATOM 676 N N . GLY A 1 83 ? -7.250 8.507 5.217 1.00 89.62 83 GLY A N 1
ATOM 677 C CA . GLY A 1 83 ? -8.200 7.441 5.500 1.00 89.62 83 GLY A CA 1
ATOM 678 C C . GLY A 1 83 ? -7.943 6.799 6.854 1.00 89.62 83 GLY A C 1
ATOM 679 O O . GLY A 1 83 ? -7.094 7.256 7.618 1.00 89.62 83 GLY A O 1
ATOM 680 N N . LYS A 1 84 ? -8.630 5.693 7.112 1.00 91.12 84 LYS A N 1
ATOM 681 C CA . LYS A 1 84 ? -8.531 4.946 8.360 1.00 91.12 84 LYS A CA 1
ATOM 682 C C .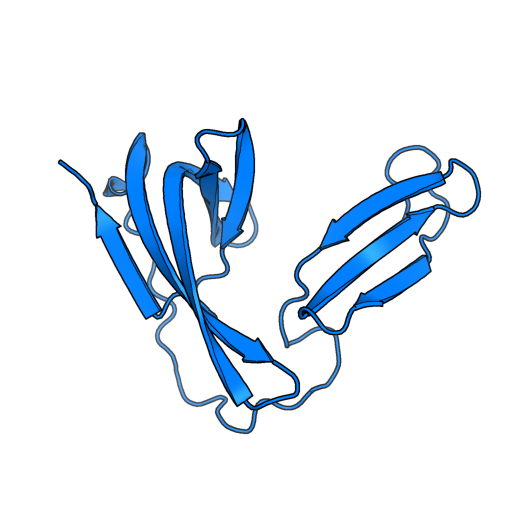 LYS A 1 84 ? -7.371 3.965 8.315 1.00 91.12 84 LYS A C 1
ATOM 684 O O . LYS A 1 84 ? -7.325 3.117 7.423 1.00 91.12 84 LYS A O 1
ATOM 689 N N . ALA A 1 85 ? -6.469 4.0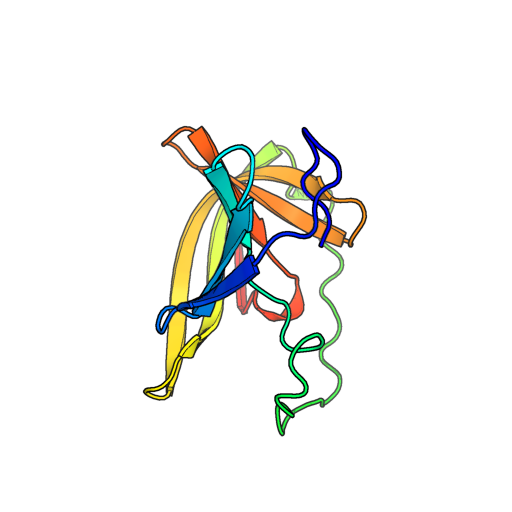19 9.286 1.00 89.94 85 ALA A N 1
ATOM 690 C CA . ALA A 1 85 ? -5.473 2.971 9.479 1.00 89.94 85 ALA A CA 1
ATOM 691 C C . ALA A 1 85 ? -6.173 1.688 9.954 1.00 89.94 85 ALA A C 1
ATOM 693 O O . ALA A 1 85 ? -6.788 1.670 11.018 1.00 89.94 85 ALA A O 1
ATOM 694 N N . VAL A 1 86 ? -6.138 0.621 9.153 1.00 89.75 86 VAL A N 1
ATOM 695 C CA . VAL A 1 86 ? -6.943 -0.588 9.417 1.00 89.75 86 VAL A CA 1
ATOM 696 C C . VAL A 1 86 ? -6.128 -1.784 9.882 1.00 89.75 86 VAL A C 1
AT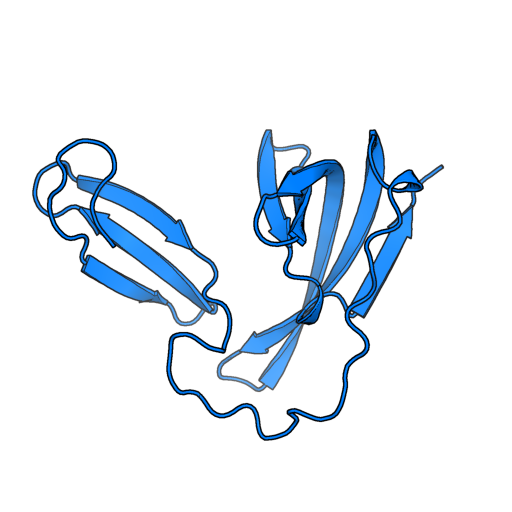OM 698 O O . VAL A 1 86 ? -6.638 -2.582 10.660 1.00 89.75 86 VAL A O 1
ATOM 701 N N . ARG A 1 87 ? -4.896 -1.943 9.393 1.00 87.38 87 ARG A N 1
ATOM 702 C CA . ARG A 1 87 ? -3.999 -3.041 9.781 1.00 87.38 87 ARG A CA 1
ATOM 703 C C . ARG A 1 87 ? -2.569 -2.751 9.353 1.00 87.38 87 ARG A C 1
ATOM 705 O O . ARG A 1 87 ? -2.352 -1.950 8.445 1.00 87.38 87 ARG A O 1
ATOM 712 N N . ILE A 1 88 ? -1.632 -3.482 9.939 1.00 84.00 88 ILE A N 1
ATOM 713 C CA . ILE A 1 88 ? -0.294 -3.678 9.384 1.00 84.00 88 ILE A CA 1
ATOM 714 C C . ILE A 1 88 ? -0.306 -5.037 8.676 1.00 84.00 88 ILE A C 1
ATOM 716 O O . ILE A 1 88 ? -0.786 -6.023 9.236 1.00 84.00 88 ILE A O 1
ATOM 720 N N . ASP A 1 89 ? 0.117 -5.089 7.414 1.00 77.88 89 ASP A N 1
ATOM 721 C CA . ASP A 1 89 ? 0.174 -6.354 6.674 1.00 77.88 89 ASP A CA 1
ATOM 722 C C . ASP A 1 89 ? 1.367 -7.227 7.114 1.00 77.88 89 ASP A C 1
ATOM 724 O O . ASP A 1 89 ? 2.244 -6.806 7.866 1.00 77.88 89 ASP A O 1
ATOM 728 N N . ASN A 1 90 ? 1.433 -8.466 6.625 1.00 72.94 90 ASN A N 1
ATOM 729 C CA . ASN A 1 90 ? 2.509 -9.405 6.966 1.00 72.94 90 ASN A CA 1
ATOM 730 C C . ASN A 1 90 ? 3.903 -8.993 6.454 1.00 72.94 90 ASN A C 1
ATOM 732 O O . ASN A 1 90 ? 4.878 -9.696 6.709 1.00 72.94 90 ASN A O 1
ATOM 736 N N . ARG A 1 91 ? 4.003 -7.894 5.700 1.00 71.88 91 ARG A N 1
ATOM 737 C CA . ARG A 1 91 ? 5.260 -7.295 5.240 1.00 71.88 91 ARG A CA 1
ATOM 738 C C . ARG A 1 91 ? 5.632 -6.062 6.064 1.00 71.88 91 ARG A C 1
ATOM 740 O O . ARG A 1 91 ? 6.624 -5.416 5.742 1.00 71.88 91 ARG A O 1
ATOM 747 N N . GLY A 1 92 ? 4.851 -5.738 7.095 1.00 73.75 92 GLY A N 1
ATOM 748 C CA . GLY A 1 92 ? 5.066 -4.562 7.921 1.00 73.75 92 GLY A CA 1
ATOM 749 C C . GLY A 1 92 ? 4.637 -3.266 7.237 1.00 73.75 92 GLY A C 1
ATOM 750 O O . GLY A 1 92 ? 5.197 -2.225 7.553 1.00 73.75 92 GLY A O 1
ATOM 751 N N . ASN A 1 93 ? 3.698 -3.289 6.285 1.00 82.25 93 ASN A N 1
ATOM 752 C CA . ASN A 1 93 ? 3.166 -2.066 5.673 1.00 82.25 93 ASN A CA 1
ATOM 753 C C . ASN A 1 93 ? 1.881 -1.620 6.368 1.00 82.25 93 ASN A C 1
ATOM 755 O O . ASN A 1 93 ? 1.006 -2.445 6.641 1.00 82.25 93 ASN A O 1
ATOM 759 N N . LEU A 1 94 ? 1.713 -0.312 6.559 1.00 82.06 94 LEU A N 1
ATOM 760 C CA . LEU A 1 94 ? 0.460 0.244 7.058 1.00 82.06 94 LEU A CA 1
ATOM 761 C C . LEU A 1 94 ? -0.589 0.245 5.950 1.00 82.06 94 LEU A C 1
ATOM 763 O O . LEU A 1 94 ? -0.403 0.860 4.900 1.00 82.06 94 LEU A O 1
ATOM 767 N N . VAL A 1 95 ? -1.723 -0.395 6.201 1.00 82.94 95 VAL A N 1
ATOM 768 C CA . VAL A 1 95 ? -2.868 -0.375 5.296 1.00 82.94 95 VAL A CA 1
ATOM 769 C C . VAL A 1 95 ? -3.849 0.700 5.738 1.00 82.94 95 VAL A C 1
ATOM 771 O O . VAL A 1 95 ? -4.345 0.686 6.867 1.00 82.94 95 VAL A O 1
ATOM 774 N N . ILE A 1 96 ? -4.162 1.605 4.815 1.00 86.19 96 ILE A N 1
ATOM 775 C CA . ILE A 1 96 ? -5.128 2.687 5.000 1.00 86.19 96 ILE A CA 1
ATOM 776 C C . ILE A 1 96 ? -6.341 2.434 4.118 1.00 86.19 96 ILE A C 1
ATOM 778 O O . ILE A 1 96 ? -6.207 2.291 2.904 1.00 86.19 96 ILE A O 1
ATOM 782 N N . ARG A 1 97 ? -7.533 2.432 4.712 1.00 85.75 97 ARG A N 1
ATOM 783 C CA . ARG A 1 97 ? -8.804 2.404 3.991 1.00 85.75 97 ARG A CA 1
ATOM 784 C C . ARG A 1 97 ? -9.297 3.829 3.767 1.00 85.75 97 ARG A C 1
ATOM 786 O O . ARG A 1 97 ? -9.560 4.554 4.720 1.00 85.75 97 ARG A O 1
ATOM 793 N N . ARG A 1 98 ? -9.399 4.232 2.506 1.00 84.81 98 ARG A N 1
ATOM 794 C CA . ARG A 1 98 ? -9.864 5.560 2.091 1.00 84.81 98 ARG A CA 1
ATOM 795 C C . ARG A 1 98 ? -11.394 5.646 2.131 1.00 84.81 98 ARG A C 1
ATOM 797 O O . ARG A 1 98 ? -12.078 4.626 2.161 1.00 84.81 98 ARG A O 1
ATOM 804 N N . GLU A 1 99 ? -11.922 6.869 2.082 1.00 80.69 99 GLU A N 1
ATOM 805 C CA . GLU A 1 99 ? -13.373 7.137 2.055 1.00 80.69 99 GLU A CA 1
ATOM 806 C C . GLU A 1 99 ? -14.080 6.507 0.845 1.00 80.69 99 GLU A C 1
ATOM 808 O O . GLU A 1 99 ? -15.238 6.117 0.937 1.00 80.69 99 GLU A O 1
ATOM 813 N N . ASP A 1 100 ? -13.368 6.342 -0.275 1.00 77.38 100 ASP A N 1
ATOM 814 C CA . ASP A 1 100 ? -13.863 5.669 -1.483 1.00 77.38 100 ASP A CA 1
ATOM 815 C C . ASP A 1 100 ? -13.881 4.129 -1.363 1.00 77.38 100 ASP A C 1
ATOM 817 O O . ASP A 1 100 ? -14.179 3.433 -2.331 1.00 77.38 100 ASP A O 1
ATOM 821 N N . GLY A 1 101 ? -13.559 3.586 -0.184 1.00 75.06 101 GLY A N 1
ATOM 822 C CA . GLY A 1 101 ? -13.535 2.153 0.104 1.00 75.06 101 GLY A CA 1
ATOM 823 C C . GLY A 1 101 ? -12.266 1.435 -0.361 1.00 75.06 101 GLY A C 1
ATOM 824 O O . GLY A 1 101 ? -12.084 0.263 -0.028 1.00 75.06 101 GLY A O 1
ATOM 825 N N . PHE A 1 102 ? -11.360 2.111 -1.078 1.00 78.19 102 PHE A N 1
ATOM 826 C CA . PHE A 1 102 ? -10.106 1.508 -1.524 1.00 78.19 102 PHE A CA 1
ATOM 827 C C . PHE A 1 102 ? -9.082 1.431 -0.394 1.00 78.19 102 PHE A C 1
ATOM 829 O O . PHE A 1 102 ? -8.876 2.378 0.369 1.00 78.19 102 PHE A O 1
ATOM 836 N N . GLU A 1 103 ? -8.380 0.303 -0.329 1.00 82.50 103 GLU A N 1
ATOM 837 C CA . GLU A 1 103 ? -7.265 0.111 0.590 1.00 82.50 103 GLU A CA 1
ATOM 838 C C . GLU A 1 103 ? -5.933 0.411 -0.096 1.00 82.50 103 GLU A C 1
ATOM 840 O O . GLU A 1 103 ? -5.666 -0.028 -1.215 1.00 82.50 103 GLU A O 1
ATOM 845 N N . VAL A 1 104 ? -5.080 1.153 0.601 1.00 78.31 104 VAL A N 1
ATOM 846 C CA . VAL A 1 104 ? -3.736 1.511 0.162 1.00 78.31 104 VAL A CA 1
ATOM 847 C C . VAL A 1 104 ? -2.747 0.930 1.162 1.00 78.31 104 VAL A C 1
ATOM 849 O O . VAL A 1 104 ? -2.792 1.279 2.337 1.00 78.31 104 VAL A O 1
ATOM 852 N N . SER A 1 105 ? -1.853 0.059 0.697 1.00 82.62 105 SER A N 1
ATOM 853 C CA . SER A 1 105 ? -0.728 -0.436 1.499 1.00 82.62 105 SER A CA 1
ATOM 854 C C . SER A 1 105 ? 0.463 0.513 1.345 1.00 82.62 105 SER A C 1
ATOM 856 O O . SER A 1 105 ? 0.904 0.787 0.225 1.00 82.62 105 SER A O 1
ATOM 858 N N . LEU A 1 106 ? 0.936 1.065 2.462 1.00 77.44 106 LEU A N 1
ATOM 859 C CA . LEU A 1 106 ? 2.018 2.039 2.524 1.00 77.44 106 LEU A CA 1
ATOM 860 C C . LEU A 1 106 ? 3.280 1.412 3.085 1.00 77.44 106 LEU A C 1
ATOM 862 O O . LEU A 1 106 ? 3.330 0.985 4.237 1.00 77.44 106 LEU A O 1
ATOM 866 N N . TYR A 1 107 ? 4.323 1.436 2.269 1.00 79.50 107 TYR A N 1
ATOM 867 C CA . TYR A 1 107 ? 5.636 1.010 2.702 1.00 79.50 107 TYR A CA 1
ATOM 868 C C . TYR A 1 107 ? 6.253 2.045 3.657 1.00 79.50 107 TYR A C 1
ATOM 870 O O . TYR A 1 107 ? 6.278 3.229 3.303 1.00 79.50 107 TYR A O 1
ATOM 878 N N . PRO A 1 108 ? 6.815 1.638 4.809 1.00 72.06 108 PRO A N 1
ATOM 879 C CA . PRO A 1 108 ? 7.409 2.570 5.772 1.00 72.06 108 PRO A CA 1
ATOM 880 C C . PRO A 1 108 ? 8.428 3.523 5.134 1.00 72.06 108 PRO A C 1
ATOM 882 O O . PRO A 1 108 ? 8.427 4.719 5.399 1.00 72.06 108 PRO A O 1
ATOM 885 N N . GLN A 1 109 ? 9.244 3.017 4.203 1.00 70.62 109 GLN A N 1
ATOM 886 C CA . GLN A 1 109 ? 10.309 3.780 3.549 1.00 70.62 109 GLN A CA 1
ATOM 887 C C . GLN A 1 109 ? 9.831 4.915 2.634 1.00 70.62 109 GLN A C 1
ATOM 889 O O . GLN A 1 109 ? 10.635 5.765 2.260 1.00 70.62 109 GLN A O 1
ATOM 894 N N . VAL A 1 110 ? 8.559 4.919 2.222 1.00 71.69 110 VAL A N 1
ATOM 895 C CA . VAL A 1 110 ? 8.004 6.028 1.429 1.00 71.69 110 VAL A CA 1
ATOM 896 C C . VAL A 1 110 ? 7.230 7.015 2.289 1.00 71.69 110 VAL A C 1
ATOM 898 O O . VAL A 1 110 ? 6.837 8.059 1.778 1.00 71.69 110 VAL A O 1
ATOM 901 N N . VAL A 1 111 ? 6.993 6.716 3.568 1.00 75.06 111 VAL A N 1
ATOM 902 C CA . VAL A 1 111 ? 6.275 7.613 4.473 1.00 75.06 111 VAL A CA 1
ATOM 903 C C . VAL A 1 111 ? 7.231 8.670 5.008 1.00 75.06 111 VAL A C 1
ATOM 905 O O . VAL A 1 111 ? 8.184 8.376 5.715 1.00 75.06 111 VAL A O 1
ATOM 908 N N . GLU A 1 112 ? 6.964 9.923 4.648 1.00 75.81 112 GLU A N 1
ATOM 909 C CA . GLU A 1 112 ? 7.699 11.086 5.155 1.00 75.81 112 GLU A CA 1
ATOM 910 C C . GLU A 1 112 ? 7.085 11.575 6.475 1.00 75.81 112 GLU A C 1
ATOM 912 O O . GLU A 1 112 ? 7.797 12.033 7.364 1.00 75.81 112 GLU A O 1
ATOM 917 N N . ASN A 1 113 ? 5.757 11.489 6.608 1.00 76.25 113 ASN A N 1
ATOM 918 C CA . ASN A 1 113 ? 5.039 11.929 7.801 1.00 76.25 113 ASN A CA 1
ATOM 919 C C . ASN A 1 113 ? 3.678 11.229 7.930 1.00 76.25 113 ASN A C 1
ATOM 921 O O . ASN A 1 113 ? 3.004 10.997 6.923 1.00 76.25 113 ASN A O 1
ATOM 925 N N . ILE A 1 114 ? 3.251 10.963 9.164 1.00 81.88 114 ILE A N 1
ATOM 926 C CA . ILE A 1 114 ? 1.894 10.535 9.505 1.00 81.88 114 ILE A CA 1
ATOM 927 C C . ILE A 1 114 ? 1.315 11.483 10.554 1.00 81.88 114 ILE A C 1
ATOM 929 O O . ILE A 1 114 ? 1.955 11.785 11.559 1.00 81.88 114 ILE A O 1
ATOM 933 N N . LYS A 1 115 ? 0.090 11.947 10.316 1.00 83.06 115 LYS A N 1
ATOM 934 C CA . LYS A 1 115 ? -0.691 12.727 11.271 1.00 83.06 115 LYS A CA 1
ATOM 935 C C . LYS A 1 115 ? -1.969 11.974 11.601 1.00 83.06 115 LYS A C 1
ATOM 937 O O . LYS A 1 115 ? -2.775 11.721 10.708 1.00 83.06 115 LYS A O 1
ATOM 942 N N . VAL A 1 116 ? -2.157 11.667 12.877 1.00 84.62 116 VAL A N 1
ATOM 943 C CA . VAL A 1 116 ? -3.423 11.172 13.417 1.00 84.62 116 VAL A CA 1
ATOM 944 C C . VAL A 1 116 ? -4.406 12.339 13.516 1.00 84.62 116 VAL A C 1
ATOM 946 O O . VAL A 1 116 ? -4.034 13.434 13.942 1.00 84.62 116 VAL A O 1
ATOM 949 N N . LEU A 1 117 ? -5.632 12.126 13.049 1.00 80.50 117 LEU A N 1
ATOM 950 C CA . LEU A 1 117 ? -6.746 13.049 13.219 1.00 80.50 117 LEU A CA 1
ATOM 951 C C . LEU A 1 117 ? -7.518 12.599 14.465 1.00 80.50 117 LEU A C 1
ATOM 953 O O . LEU A 1 117 ? -7.995 11.464 14.502 1.00 80.50 117 LEU A O 1
ATOM 957 N N . GLU A 1 118 ? -7.548 13.458 15.484 1.00 72.44 118 GLU A N 1
ATOM 958 C CA . GLU A 1 118 ? -8.356 13.286 16.702 1.00 72.44 118 GLU A CA 1
ATOM 959 C C . GLU A 1 118 ? -9.858 13.392 16.413 1.00 72.44 118 GLU A C 1
ATOM 961 O O . GLU A 1 118 ? -10.235 14.193 15.520 1.00 72.44 118 GLU A O 1
#

InterPro domains:
  IPR027392 Transcription factor zinc-finger [PF13453] (2-28)